Protein AF-A0A8X6TKK9-F1 (afdb_monomer_lite)

Sequence (124 aa):
MRELFKDYLDPESIIKYYLPDYVPEDAYDFIRYQIYTSFGDEFFVCPQVYYAEKCAQKGYNVYYYVWRHRSSKTPWAPWMGVPHFDEVEFVFGLPLLYPSEYQTEEIQLSQKTIEIWSSFVKAG

pLDDT: mean 95.72, std 3.03, range [81.44, 98.75]

Radius of gyration: 18.53 Å; chains: 1; bounding box: 47×22×51 Å

Structure (mmCIF, N/CA/C/O backbone):
data_AF-A0A8X6TKK9-F1
#
_entry.id   AF-A0A8X6TKK9-F1
#
loop_
_atom_site.group_PDB
_atom_site.id
_atom_site.type_symbol
_atom_site.label_atom_id
_atom_site.label_alt_id
_atom_site.label_comp_id
_atom_site.label_asym_id
_atom_site.label_entity_id
_atom_site.label_seq_id
_atom_site.pdbx_PDB_ins_code
_atom_site.Cartn_x
_atom_site.Cartn_y
_atom_site.Cartn_z
_atom_site.occupancy
_atom_site.B_iso_or_equiv
_atom_site.auth_seq_id
_atom_site.auth_comp_id
_atom_site.auth_asym_id
_atom_site.auth_atom_id
_atom_site.pdbx_PDB_model_num
ATOM 1 N N . MET A 1 1 ? 7.746 -9.986 -17.816 1.00 81.44 1 MET A N 1
ATOM 2 C CA . MET A 1 1 ? 6.998 -8.836 -18.363 1.00 81.44 1 MET A CA 1
ATOM 3 C C . MET A 1 1 ? 6.237 -9.209 -19.637 1.00 81.44 1 MET A C 1
ATOM 5 O O . MET A 1 1 ? 5.028 -9.098 -19.616 1.00 81.44 1 MET A O 1
ATOM 9 N N . ARG A 1 2 ? 6.867 -9.764 -20.689 1.00 87.44 2 ARG A N 1
ATOM 10 C CA . ARG A 1 2 ? 6.131 -10.249 -21.886 1.00 87.44 2 ARG A CA 1
ATOM 11 C C . ARG A 1 2 ? 5.010 -11.246 -21.589 1.00 87.44 2 ARG A C 1
ATOM 13 O O . ARG A 1 2 ? 3.876 -11.002 -21.963 1.00 87.44 2 ARG A O 1
ATOM 20 N N . GLU A 1 3 ? 5.304 -12.302 -20.833 1.00 88.56 3 GLU A N 1
ATOM 21 C CA . GLU A 1 3 ? 4.269 -13.263 -20.416 1.00 88.56 3 GLU A CA 1
ATOM 22 C C . GLU A 1 3 ? 3.188 -12.653 -19.518 1.00 88.56 3 GLU A C 1
ATOM 24 O O . GLU A 1 3 ? 2.064 -13.139 -19.519 1.00 88.56 3 GLU A O 1
ATOM 29 N N . LEU A 1 4 ? 3.526 -11.603 -18.759 1.00 87.69 4 LEU A N 1
ATOM 30 C CA . LEU A 1 4 ? 2.578 -10.923 -17.877 1.00 87.69 4 LEU A CA 1
ATOM 31 C C . LEU A 1 4 ? 1.516 -10.180 -18.694 1.00 87.69 4 LEU A C 1
ATOM 33 O O . LEU A 1 4 ? 0.342 -10.243 -18.364 1.00 87.69 4 LEU A O 1
ATOM 37 N N . PHE A 1 5 ? 1.931 -9.522 -19.777 1.00 92.94 5 PHE A N 1
ATOM 38 C CA . PHE A 1 5 ? 1.059 -8.663 -20.574 1.00 92.94 5 PHE A CA 1
ATOM 39 C C . PHE A 1 5 ? 0.573 -9.307 -21.878 1.00 92.94 5 PHE A C 1
ATOM 41 O O . PHE A 1 5 ? -0.045 -8.630 -22.688 1.00 92.94 5 PHE A O 1
ATOM 48 N N . LYS A 1 6 ? 0.824 -10.599 -22.111 1.00 92.50 6 LYS A N 1
ATOM 49 C CA . LYS A 1 6 ? 0.584 -11.260 -23.411 1.00 92.50 6 LYS A CA 1
ATOM 50 C C . LYS A 1 6 ? -0.851 -11.171 -23.942 1.00 92.50 6 LYS A C 1
ATOM 52 O O . LYS A 1 6 ? -1.042 -11.240 -25.150 1.00 92.50 6 LYS A O 1
ATOM 57 N N . ASP A 1 7 ? -1.829 -11.030 -23.049 1.00 92.50 7 ASP A N 1
ATOM 58 C CA . ASP A 1 7 ? -3.252 -10.983 -23.393 1.00 92.50 7 ASP A CA 1
ATOM 59 C C . ASP A 1 7 ? -3.755 -9.545 -23.647 1.00 92.50 7 ASP A C 1
ATOM 61 O O . ASP A 1 7 ? -4.925 -9.339 -23.975 1.00 92.50 7 ASP A O 1
ATOM 65 N N . TYR A 1 8 ? -2.884 -8.536 -23.521 1.00 92.31 8 TYR A N 1
ATOM 66 C CA . TYR A 1 8 ? -3.202 -7.146 -23.842 1.00 92.31 8 TYR A CA 1
ATOM 67 C C . TYR A 1 8 ? -3.196 -6.890 -25.352 1.00 92.31 8 TYR A C 1
ATOM 69 O O . TYR A 1 8 ? -2.508 -7.560 -26.118 1.00 92.31 8 TYR A O 1
ATOM 77 N N . LEU A 1 9 ? -3.946 -5.868 -25.780 1.00 94.12 9 LEU A N 1
ATOM 78 C CA . LEU A 1 9 ? -4.051 -5.478 -27.193 1.00 94.12 9 LEU A CA 1
ATOM 79 C C . LEU A 1 9 ? -2.697 -5.047 -27.787 1.00 94.12 9 LEU A C 1
ATOM 81 O O . LEU A 1 9 ? -2.429 -5.293 -28.960 1.00 94.12 9 LEU A O 1
ATOM 85 N N . ASP A 1 10 ? -1.865 -4.395 -26.971 1.00 95.06 10 ASP A N 1
ATOM 86 C CA . ASP A 1 10 ? -0.529 -3.926 -27.337 1.00 95.06 10 ASP A CA 1
ATOM 87 C C . ASP A 1 10 ? 0.457 -4.145 -26.169 1.00 95.06 10 ASP A C 1
ATOM 89 O O . ASP A 1 10 ? 0.733 -3.225 -25.390 1.00 95.06 10 ASP A O 1
ATOM 93 N N . PRO A 1 11 ? 0.964 -5.380 -25.995 1.00 93.56 11 PRO A N 1
ATOM 94 C CA . PRO A 1 11 ? 1.852 -5.722 -24.887 1.00 93.56 11 PRO A CA 1
ATOM 95 C C . PRO A 1 11 ? 3.194 -4.990 -24.954 1.00 93.56 11 PRO A C 1
ATOM 97 O O . PRO A 1 11 ? 3.777 -4.680 -23.916 1.00 93.56 11 PRO A O 1
ATOM 100 N N . GLU A 1 12 ? 3.699 -4.696 -26.154 1.00 93.31 12 GLU A N 1
ATOM 101 C CA . GLU A 1 12 ? 5.009 -4.063 -26.323 1.00 93.31 12 GLU A CA 1
ATOM 102 C C . GLU A 1 12 ? 4.975 -2.587 -25.915 1.00 93.31 12 GLU A C 1
ATOM 104 O O . GLU A 1 12 ? 5.913 -2.124 -25.267 1.00 93.31 12 GLU A O 1
ATOM 109 N N . SER A 1 13 ? 3.879 -1.865 -26.176 1.00 93.69 13 SER A N 1
ATOM 110 C CA . SER A 1 13 ? 3.712 -0.503 -25.648 1.00 93.69 13 SER A CA 1
ATOM 111 C C . SER A 1 13 ? 3.696 -0.463 -24.117 1.00 93.69 13 SER A C 1
ATOM 113 O O . SER A 1 13 ? 4.298 0.435 -23.525 1.00 93.69 13 SER A O 1
ATOM 115 N N . ILE A 1 14 ? 3.071 -1.449 -23.461 1.00 93.56 14 ILE A N 1
ATOM 116 C CA . ILE A 1 14 ? 3.069 -1.556 -21.992 1.00 93.56 14 ILE A CA 1
ATOM 117 C C . ILE A 1 14 ? 4.478 -1.856 -21.479 1.00 93.56 14 ILE A C 1
ATOM 119 O O . ILE A 1 14 ? 4.957 -1.205 -20.556 1.00 93.56 14 ILE A O 1
ATOM 123 N N . ILE A 1 15 ? 5.182 -2.808 -22.094 1.00 93.31 15 ILE A N 1
ATOM 124 C CA . ILE A 1 15 ? 6.562 -3.129 -21.706 1.00 93.31 15 ILE A CA 1
ATOM 125 C C . ILE A 1 15 ? 7.457 -1.900 -21.853 1.00 93.31 15 ILE A C 1
ATOM 127 O O . ILE A 1 15 ? 8.218 -1.601 -20.937 1.00 93.31 15 ILE A O 1
ATOM 131 N N . LYS A 1 16 ? 7.324 -1.161 -22.959 1.00 93.94 16 LYS A N 1
ATOM 132 C CA . LYS A 1 16 ? 8.115 0.038 -23.250 1.00 93.94 16 LYS A CA 1
ATOM 133 C C . LYS A 1 16 ? 7.851 1.191 -22.280 1.00 93.94 16 LYS A C 1
ATOM 135 O O . LYS A 1 16 ? 8.739 2.013 -22.061 1.00 93.94 16 LYS A O 1
ATOM 140 N N . TYR A 1 17 ? 6.659 1.247 -21.687 1.00 94.12 17 TYR A N 1
ATOM 141 C CA . TYR A 1 17 ? 6.339 2.206 -20.632 1.00 94.12 17 TYR A CA 1
ATOM 142 C C . TYR A 1 17 ? 7.202 1.988 -19.376 1.00 94.12 17 TYR A C 1
ATOM 144 O O . TYR A 1 17 ? 7.678 2.959 -18.790 1.00 94.12 17 TYR A O 1
ATOM 152 N N . TYR A 1 18 ? 7.453 0.732 -18.991 1.00 94.75 18 TYR A N 1
ATOM 153 C CA . TYR A 1 18 ? 8.255 0.395 -17.805 1.00 94.75 18 TYR A CA 1
ATOM 154 C C . TYR A 1 18 ? 9.748 0.233 -18.105 1.00 94.75 18 TYR A C 1
ATOM 156 O O . TYR A 1 18 ? 10.600 0.643 -17.319 1.00 94.75 18 TYR A O 1
ATOM 164 N N . LEU A 1 19 ? 10.086 -0.393 -19.230 1.00 93.44 19 LEU A N 1
ATOM 165 C CA . LEU A 1 19 ? 11.453 -0.704 -19.629 1.00 93.44 19 LEU A CA 1
ATOM 166 C C . LEU A 1 19 ? 11.743 -0.062 -20.993 1.00 93.44 19 LEU A C 1
ATOM 168 O O . LEU A 1 19 ? 11.233 -0.544 -22.004 1.00 93.44 19 LEU A O 1
ATOM 172 N N . PRO A 1 20 ? 12.558 1.010 -21.047 1.00 88.69 20 PRO A N 1
ATOM 173 C CA . PRO A 1 20 ? 12.912 1.652 -22.308 1.00 88.69 20 PRO A CA 1
ATOM 174 C C . PRO A 1 20 ? 13.743 0.719 -23.202 1.00 88.69 20 PRO A C 1
ATOM 176 O O . PRO A 1 20 ? 14.338 -0.248 -22.729 1.00 88.69 20 PRO A O 1
ATOM 179 N N . ASP A 1 21 ? 13.844 1.055 -24.494 1.00 88.00 21 ASP A N 1
ATOM 180 C CA . ASP A 1 21 ? 14.565 0.243 -25.494 1.00 88.00 21 ASP A CA 1
ATOM 181 C C . ASP A 1 21 ? 16.044 0.001 -25.129 1.00 88.00 21 ASP A C 1
ATOM 183 O O . ASP A 1 21 ? 16.645 -0.981 -25.564 1.00 88.00 21 ASP A O 1
ATOM 187 N N . TYR A 1 22 ? 16.633 0.901 -24.338 1.00 90.81 22 TYR A N 1
ATOM 188 C CA . TYR A 1 22 ? 17.995 0.794 -23.833 1.00 90.81 22 TYR A CA 1
ATOM 189 C C . TYR A 1 22 ? 18.010 0.869 -22.307 1.00 90.81 22 TYR A C 1
ATOM 191 O O . TYR A 1 22 ? 17.588 1.868 -21.721 1.00 90.81 22 TYR A O 1
ATOM 199 N N . VAL A 1 23 ? 18.559 -0.168 -21.676 1.00 90.06 23 VAL A N 1
ATOM 200 C CA . VAL A 1 23 ? 18.795 -0.244 -20.233 1.00 90.06 23 VAL A CA 1
ATOM 201 C C . VAL A 1 23 ? 20.276 -0.579 -20.015 1.00 90.06 23 VAL A C 1
ATOM 203 O O . VAL A 1 23 ? 20.734 -1.583 -20.562 1.00 90.06 23 VAL A O 1
ATOM 206 N N . PRO A 1 24 ? 21.038 0.235 -19.257 1.00 91.38 24 PRO A N 1
ATOM 207 C CA . PRO A 1 24 ? 22.434 -0.067 -18.936 1.00 91.38 24 PRO A CA 1
ATOM 208 C C . PRO A 1 24 ? 22.590 -1.425 -18.235 1.00 91.38 24 PRO A C 1
ATOM 210 O O . PRO A 1 24 ? 21.722 -1.821 -17.457 1.00 91.38 24 PRO A O 1
ATOM 213 N N . GLU A 1 25 ? 23.705 -2.127 -18.465 1.00 87.81 25 GLU A N 1
ATOM 214 C CA . GLU A 1 25 ? 23.957 -3.451 -17.862 1.00 87.81 25 GLU A CA 1
ATOM 215 C C . GLU A 1 25 ? 23.990 -3.423 -16.324 1.00 87.81 25 GLU A C 1
ATOM 217 O O . GLU A 1 25 ? 23.630 -4.402 -15.673 1.00 87.81 25 GLU A O 1
ATOM 222 N N . ASP A 1 26 ? 24.375 -2.294 -15.731 1.00 92.56 26 ASP A N 1
ATOM 223 C CA . ASP A 1 26 ? 24.468 -2.078 -14.287 1.00 92.56 26 ASP A CA 1
ATOM 224 C C . ASP A 1 26 ? 23.185 -1.494 -13.664 1.00 92.56 26 ASP A C 1
ATOM 226 O O . ASP A 1 26 ? 23.122 -1.270 -12.454 1.00 92.56 26 ASP A O 1
ATOM 230 N N . ALA A 1 27 ? 22.115 -1.316 -14.446 1.00 93.88 27 ALA A N 1
ATOM 231 C CA . ALA A 1 27 ? 20.851 -0.736 -13.991 1.00 93.88 27 ALA A CA 1
ATOM 232 C C . ALA A 1 27 ? 19.961 -1.729 -13.210 1.00 93.88 27 ALA A C 1
ATOM 234 O O . ALA A 1 27 ? 18.734 -1.694 -13.317 1.00 93.88 27 ALA A O 1
ATOM 235 N N . TYR A 1 28 ? 20.556 -2.616 -12.405 1.00 93.00 28 TYR A N 1
ATOM 236 C CA . TYR A 1 28 ? 19.843 -3.670 -11.672 1.00 93.00 28 TYR A CA 1
ATOM 237 C C . TYR A 1 28 ? 18.718 -3.119 -10.788 1.00 93.00 28 TYR A C 1
ATOM 239 O O . TYR A 1 28 ? 17.598 -3.630 -10.818 1.00 93.00 28 TYR A O 1
ATOM 247 N N . ASP A 1 29 ? 18.987 -2.054 -10.031 1.00 93.62 29 ASP A N 1
ATOM 248 C CA . ASP A 1 29 ? 17.994 -1.455 -9.135 1.00 93.62 29 ASP A CA 1
ATOM 249 C C . ASP A 1 29 ? 16.822 -0.842 -9.900 1.00 93.62 29 ASP A C 1
ATOM 251 O O . ASP A 1 29 ? 15.673 -0.992 -9.485 1.00 93.62 29 ASP A O 1
ATOM 255 N N . PHE A 1 30 ? 17.099 -0.222 -11.049 1.00 94.38 30 PHE A N 1
ATOM 256 C CA . PHE A 1 30 ? 16.069 0.293 -11.943 1.00 94.38 30 PHE A CA 1
ATOM 257 C C . PHE A 1 30 ? 15.230 -0.846 -12.527 1.00 94.38 30 PHE A C 1
ATOM 259 O O . PHE A 1 30 ? 14.008 -0.809 -12.429 1.00 94.38 30 PHE A O 1
ATOM 266 N N . ILE A 1 31 ? 15.862 -1.891 -13.071 1.00 94.12 31 ILE A N 1
ATOM 267 C CA . ILE A 1 31 ? 15.153 -3.050 -13.634 1.00 94.12 31 ILE A CA 1
ATOM 268 C C . ILE A 1 31 ? 14.263 -3.688 -12.566 1.00 94.12 31 ILE A C 1
ATOM 270 O O . ILE A 1 31 ? 13.084 -3.945 -12.806 1.00 94.12 31 ILE A O 1
ATOM 274 N N . ARG A 1 32 ? 14.807 -3.906 -11.365 1.00 94.31 32 ARG A N 1
ATOM 275 C CA . ARG A 1 32 ? 14.071 -4.469 -10.232 1.00 94.31 32 ARG A CA 1
ATOM 276 C C . ARG A 1 32 ? 12.877 -3.591 -9.859 1.00 94.31 32 ARG A C 1
ATOM 278 O O . ARG A 1 32 ? 11.781 -4.129 -9.717 1.00 94.31 32 ARG A O 1
ATOM 285 N N . TYR A 1 33 ? 13.075 -2.273 -9.767 1.00 95.12 33 TYR A N 1
ATOM 286 C CA . TYR A 1 33 ? 12.016 -1.290 -9.520 1.00 95.12 33 TYR A CA 1
ATOM 287 C C . TYR A 1 33 ? 10.898 -1.363 -10.558 1.00 95.12 33 TYR A C 1
ATOM 289 O O . TYR A 1 33 ? 9.727 -1.471 -10.199 1.00 95.12 33 TYR A O 1
ATOM 297 N N . GLN A 1 34 ? 11.250 -1.358 -11.842 1.00 95.38 34 GLN A N 1
ATOM 298 C CA . GLN A 1 34 ? 10.277 -1.373 -12.931 1.00 95.38 34 GLN A CA 1
ATOM 299 C C . GLN A 1 34 ? 9.515 -2.694 -13.007 1.00 95.38 34 GLN A C 1
ATOM 301 O O . GLN A 1 34 ? 8.311 -2.697 -13.248 1.00 95.38 34 GLN A O 1
ATOM 306 N N . ILE A 1 35 ? 10.177 -3.823 -12.733 1.00 93.00 35 ILE A N 1
ATOM 307 C CA . ILE A 1 35 ? 9.509 -5.124 -12.693 1.00 93.00 35 ILE A CA 1
ATOM 308 C C . ILE A 1 35 ? 8.448 -5.136 -11.594 1.00 93.00 35 ILE A C 1
ATOM 310 O O . ILE A 1 35 ? 7.283 -5.361 -11.913 1.00 93.00 35 ILE A O 1
ATOM 314 N N . TYR A 1 36 ? 8.791 -4.875 -10.328 1.00 93.81 36 TYR A N 1
ATOM 315 C CA . TYR A 1 36 ? 7.765 -4.955 -9.283 1.00 93.81 36 TYR A CA 1
ATOM 316 C C . TYR A 1 36 ? 6.702 -3.858 -9.421 1.00 93.81 36 TYR A C 1
ATOM 318 O O . TYR A 1 36 ? 5.552 -4.109 -9.074 1.00 93.81 36 TYR A O 1
ATOM 326 N N . THR A 1 37 ? 7.049 -2.684 -9.962 1.00 95.31 37 THR A N 1
ATOM 327 C CA . THR A 1 37 ? 6.073 -1.622 -10.257 1.00 95.31 37 THR A CA 1
ATOM 328 C C . THR A 1 37 ? 5.074 -2.099 -11.307 1.00 95.31 37 THR A C 1
ATOM 330 O O . THR A 1 37 ? 3.878 -2.036 -11.060 1.00 95.31 37 THR A O 1
ATOM 333 N N . SER A 1 38 ? 5.538 -2.696 -12.412 1.00 95.69 38 SER A N 1
ATOM 334 C CA . SER A 1 38 ? 4.647 -3.239 -13.450 1.00 95.69 38 SER A CA 1
ATOM 335 C C . SER A 1 38 ? 3.705 -4.331 -12.926 1.00 95.69 38 SER A C 1
ATOM 337 O O . SER A 1 38 ? 2.537 -4.369 -13.295 1.00 95.69 38 SER A O 1
ATOM 339 N N . PHE A 1 39 ? 4.185 -5.193 -12.023 1.00 94.56 39 PHE A N 1
ATOM 340 C CA . PHE A 1 39 ? 3.347 -6.195 -11.358 1.00 94.56 39 PHE A CA 1
ATOM 341 C C . PHE A 1 39 ? 2.341 -5.545 -10.398 1.00 94.56 39 PHE A C 1
ATOM 343 O O . PHE A 1 39 ? 1.184 -5.957 -10.348 1.00 94.56 39 PHE A O 1
ATOM 350 N N . GLY A 1 40 ? 2.776 -4.544 -9.628 1.00 95.56 40 GLY A N 1
ATOM 351 C CA . GLY A 1 40 ? 1.920 -3.788 -8.716 1.00 95.56 40 GLY A CA 1
ATOM 352 C C . GLY A 1 40 ? 0.782 -3.078 -9.446 1.00 95.56 40 GLY A C 1
ATOM 353 O O . GLY A 1 40 ? -0.374 -3.159 -9.026 1.00 95.56 40 GLY A O 1
ATOM 354 N N . ASP A 1 41 ? 1.106 -2.437 -10.564 1.00 96.50 41 ASP A N 1
ATOM 355 C CA . ASP A 1 41 ? 0.146 -1.740 -11.409 1.00 96.50 41 ASP A CA 1
ATOM 356 C C . ASP A 1 41 ? -0.859 -2.710 -12.033 1.00 96.50 41 ASP A C 1
ATOM 358 O O . ASP A 1 41 ? -2.063 -2.483 -11.924 1.00 96.50 41 ASP A O 1
ATOM 362 N N . GLU A 1 42 ? -0.380 -3.817 -12.605 1.00 94.06 42 GLU A N 1
ATOM 363 C CA . GLU A 1 42 ? -1.217 -4.820 -13.269 1.00 94.06 42 GLU A CA 1
ATOM 364 C C . GLU A 1 42 ? -2.214 -5.488 -12.322 1.00 94.06 42 GLU A C 1
ATOM 366 O O . GLU A 1 42 ? -3.406 -5.576 -12.612 1.00 94.06 42 GLU A O 1
ATOM 371 N N . PHE A 1 43 ? -1.735 -5.973 -11.176 1.00 94.31 43 PHE A N 1
ATOM 372 C CA . PHE A 1 43 ? -2.550 -6.820 -10.306 1.00 94.31 43 PHE A CA 1
ATOM 373 C C . PHE A 1 43 ? -3.320 -6.047 -9.238 1.00 94.31 43 PHE A C 1
ATOM 375 O O . PHE A 1 43 ? -4.310 -6.566 -8.718 1.00 94.31 43 PHE A O 1
ATOM 382 N N . PHE A 1 44 ? -2.888 -4.833 -8.888 1.00 95.69 44 PHE A N 1
ATOM 383 C CA . PHE A 1 44 ? -3.464 -4.093 -7.768 1.00 95.69 44 PHE A CA 1
ATOM 384 C C . PHE A 1 44 ? -3.907 -2.691 -8.172 1.00 95.69 44 PHE A C 1
ATOM 386 O O . PHE A 1 44 ? -5.103 -2.409 -8.128 1.00 95.69 44 PHE A O 1
ATOM 393 N N . VAL A 1 45 ? -2.990 -1.810 -8.579 1.00 96.94 45 VAL A N 1
ATOM 394 C CA . VAL A 1 45 ? -3.301 -0.374 -8.697 1.00 96.94 45 VAL A CA 1
ATOM 395 C C . VAL A 1 45 ? -4.288 -0.096 -9.831 1.00 96.94 45 VAL A C 1
ATOM 397 O O . VAL A 1 45 ? -5.345 0.483 -9.581 1.00 96.94 45 VAL A O 1
ATOM 400 N N . CYS A 1 46 ? -3.997 -0.521 -11.063 1.00 96.56 46 CYS A N 1
ATOM 401 C CA . CYS A 1 46 ? -4.836 -0.205 -12.220 1.00 96.56 46 CYS A CA 1
ATOM 402 C C . CYS A 1 46 ? -6.251 -0.802 -12.105 1.00 96.56 46 CYS A C 1
ATOM 404 O O . CYS A 1 46 ? -7.213 -0.051 -12.298 1.00 96.56 46 CYS A O 1
ATOM 406 N N . PRO A 1 47 ? -6.442 -2.084 -11.722 1.00 97.00 47 PRO A N 1
ATOM 407 C CA . PRO A 1 47 ? -7.783 -2.632 -11.515 1.00 97.00 47 PRO A CA 1
ATOM 408 C C . PRO A 1 47 ? -8.563 -1.929 -10.397 1.00 97.00 47 PRO A C 1
ATOM 410 O O . PRO A 1 47 ? -9.765 -1.696 -10.548 1.00 97.00 47 PRO A O 1
ATOM 413 N N . GLN A 1 48 ? -7.904 -1.561 -9.289 1.00 97.88 48 GLN A N 1
ATOM 414 C CA . GLN A 1 48 ? -8.553 -0.855 -8.177 1.00 97.88 48 GLN A CA 1
ATOM 415 C C . GLN A 1 48 ? -8.981 0.561 -8.572 1.00 97.88 48 GLN A C 1
ATOM 417 O O . GLN A 1 48 ? -10.118 0.948 -8.294 1.00 97.88 48 GLN A O 1
ATOM 422 N N . VAL A 1 49 ? -8.113 1.316 -9.256 1.00 98.31 49 VAL A N 1
ATOM 423 C CA . VAL A 1 49 ? -8.437 2.658 -9.767 1.00 98.31 49 VAL A CA 1
ATOM 424 C C . VAL A 1 49 ? -9.577 2.580 -10.778 1.00 98.31 49 VAL A C 1
ATOM 426 O O . VAL A 1 49 ? -10.568 3.291 -10.630 1.00 98.31 49 VAL A O 1
ATOM 429 N N . TYR A 1 50 ? -9.502 1.660 -11.745 1.00 98.19 50 TYR A N 1
ATOM 430 C CA . TYR A 1 50 ? -10.572 1.455 -12.720 1.00 98.19 50 TYR A CA 1
ATOM 431 C C . TYR A 1 50 ? -11.910 1.144 -12.036 1.00 98.19 50 TYR A C 1
ATOM 433 O O . TYR A 1 50 ? -12.940 1.732 -12.370 1.00 98.19 50 TYR A O 1
ATOM 441 N N . TYR A 1 51 ? -11.915 0.250 -11.045 1.00 98.25 51 TYR A N 1
ATOM 442 C CA . TYR A 1 51 ? -13.123 -0.070 -10.289 1.00 98.25 51 TYR A CA 1
ATOM 443 C C . TYR A 1 51 ? -13.675 1.149 -9.535 1.00 98.25 51 TYR A C 1
ATOM 445 O O . TYR A 1 51 ? -14.876 1.424 -9.607 1.00 98.25 51 TYR A O 1
ATOM 453 N N . ALA A 1 52 ? -12.809 1.909 -8.859 1.00 98.38 52 ALA A N 1
ATOM 454 C CA . ALA A 1 52 ? -13.180 3.129 -8.150 1.00 98.38 52 ALA A CA 1
ATOM 455 C C . ALA A 1 52 ? -13.815 4.164 -9.096 1.00 98.38 52 ALA A C 1
ATOM 457 O O . ALA A 1 52 ? -14.897 4.682 -8.809 1.00 98.38 52 ALA A O 1
ATOM 458 N N . GLU A 1 53 ? -13.212 4.398 -10.263 1.00 98.38 53 GLU A N 1
ATOM 459 C CA . GLU A 1 53 ? -13.750 5.290 -11.293 1.00 98.38 53 GLU A CA 1
ATOM 460 C C . GLU A 1 53 ? -15.108 4.816 -11.817 1.00 98.38 53 GLU A C 1
ATOM 462 O O . GLU A 1 53 ? -16.028 5.621 -11.980 1.00 98.38 53 GLU A O 1
ATOM 467 N N . LYS A 1 54 ? -15.280 3.508 -12.054 1.00 98.56 54 LYS A N 1
ATOM 468 C CA . LYS A 1 54 ? -16.564 2.950 -12.504 1.00 98.56 54 LYS A CA 1
ATOM 469 C C . LYS A 1 54 ? -17.658 3.068 -11.450 1.00 98.56 54 LYS A C 1
ATOM 471 O O . LYS A 1 54 ? -18.812 3.299 -11.813 1.00 98.56 54 LYS A O 1
ATOM 476 N N . CYS A 1 55 ? -17.323 2.947 -10.171 1.00 98.38 55 CYS A N 1
ATOM 477 C CA . CYS A 1 55 ? -18.254 3.217 -9.079 1.00 98.38 55 CYS A CA 1
ATOM 478 C C . CYS A 1 55 ? -18.622 4.708 -9.018 1.00 98.38 55 CYS A C 1
ATOM 480 O O . CYS A 1 55 ? -19.806 5.041 -8.963 1.00 98.38 55 CYS A O 1
ATOM 482 N N . ALA A 1 56 ? -17.643 5.606 -9.133 1.00 98.25 56 ALA A N 1
ATOM 483 C CA . ALA A 1 56 ? -17.888 7.047 -9.135 1.00 98.25 56 ALA A CA 1
ATOM 484 C C . ALA A 1 56 ? -18.767 7.486 -10.324 1.00 98.25 56 ALA A C 1
ATOM 486 O O . ALA A 1 56 ? -19.714 8.248 -10.148 1.00 98.25 56 ALA A O 1
ATOM 487 N N . GLN A 1 57 ? -18.540 6.934 -11.523 1.00 98.38 57 GLN A N 1
ATOM 488 C CA . GLN A 1 57 ? -19.359 7.187 -12.723 1.00 98.38 57 GLN A CA 1
ATOM 489 C C . GLN A 1 57 ? -20.829 6.767 -12.557 1.00 98.38 57 GLN A C 1
ATOM 491 O O . GLN A 1 57 ? -21.700 7.296 -13.244 1.00 98.38 57 GLN A O 1
ATOM 496 N N . LYS A 1 58 ? -21.120 5.831 -11.646 1.00 98.31 58 LYS A N 1
ATOM 497 C CA . LYS A 1 58 ? -22.488 5.415 -11.299 1.00 98.31 58 LYS A CA 1
ATOM 498 C C . LYS A 1 58 ? -23.142 6.298 -10.229 1.00 98.31 58 LYS A C 1
ATOM 500 O O . LYS A 1 58 ? -24.287 6.045 -9.870 1.00 98.31 58 LYS A O 1
ATOM 505 N N . GLY A 1 59 ? -22.442 7.319 -9.734 1.00 98.00 59 GLY A N 1
ATOM 506 C CA . GLY A 1 59 ? -22.945 8.250 -8.726 1.00 98.00 59 GLY A CA 1
ATOM 507 C C . GLY A 1 59 ? -22.751 7.794 -7.278 1.00 98.00 59 GLY A C 1
ATOM 508 O O . GLY A 1 59 ? -23.375 8.365 -6.388 1.00 98.00 59 GLY A O 1
ATOM 509 N N . TYR A 1 60 ? -21.916 6.781 -7.020 1.00 97.94 60 TYR A N 1
ATOM 510 C CA . TYR A 1 60 ? -21.545 6.413 -5.650 1.00 97.94 60 TYR A CA 1
ATOM 511 C C . TYR A 1 60 ? -20.499 7.380 -5.083 1.00 97.94 60 TYR A C 1
ATOM 513 O O . TYR A 1 60 ? -19.616 7.842 -5.807 1.00 97.94 60 TYR A O 1
ATOM 521 N N . ASN A 1 61 ? -20.550 7.620 -3.771 1.00 97.12 61 ASN A N 1
ATOM 522 C CA . ASN A 1 61 ? -19.448 8.256 -3.052 1.00 97.12 61 ASN A CA 1
ATOM 523 C C . ASN A 1 61 ? -18.296 7.251 -2.950 1.00 97.12 61 ASN A C 1
ATOM 525 O O . ASN A 1 61 ? -18.462 6.170 -2.385 1.00 97.12 61 ASN A O 1
ATOM 529 N N . VAL A 1 62 ? -17.144 7.589 -3.528 1.00 97.88 62 VAL A N 1
ATOM 530 C CA . VAL A 1 62 ? -15.967 6.716 -3.566 1.00 97.88 62 VAL A CA 1
ATOM 531 C C . VAL A 1 62 ? -14.808 7.406 -2.866 1.00 97.88 62 VAL A C 1
ATOM 533 O O . VAL A 1 62 ? -14.463 8.540 -3.192 1.00 97.88 62 VAL A O 1
ATOM 536 N N . TYR A 1 63 ? -14.186 6.689 -1.934 1.00 97.12 63 TYR A N 1
ATOM 537 C CA . TYR A 1 63 ? -12.978 7.109 -1.237 1.00 97.12 63 TYR A CA 1
ATOM 538 C C . TYR A 1 63 ? -11.853 6.147 -1.600 1.00 97.12 63 TYR A C 1
ATOM 540 O O . TYR A 1 63 ? -12.041 4.932 -1.607 1.00 97.12 63 TYR A O 1
ATOM 548 N N . TYR A 1 64 ? -10.686 6.695 -1.911 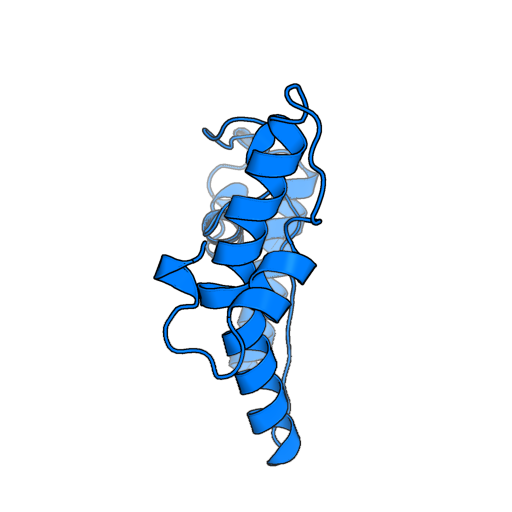1.00 96.75 64 TYR A N 1
ATOM 549 C CA . TYR A 1 64 ? -9.508 5.933 -2.301 1.00 96.75 64 TYR A CA 1
ATOM 550 C C . TYR A 1 64 ? -8.300 6.482 -1.550 1.00 96.75 64 TYR A C 1
ATOM 552 O O . TYR A 1 64 ? -8.164 7.699 -1.404 1.00 96.75 64 TYR A O 1
ATOM 560 N N . TYR A 1 65 ? -7.418 5.606 -1.077 1.00 96.38 65 TYR A N 1
ATOM 561 C CA . TYR A 1 65 ? -6.180 6.007 -0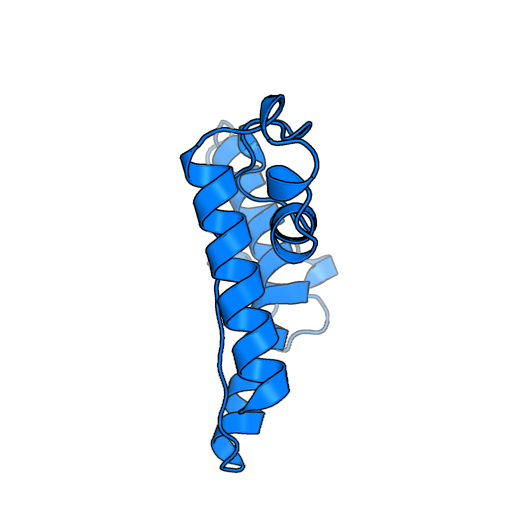.419 1.00 96.38 65 TYR A CA 1
ATOM 562 C C . TYR A 1 65 ? -4.998 5.193 -0.939 1.00 96.38 65 TYR A C 1
ATOM 564 O O . TYR A 1 65 ? -5.150 4.075 -1.420 1.00 96.38 65 TYR A O 1
ATOM 572 N N . VAL A 1 66 ? -3.802 5.769 -0.815 1.00 96.50 66 VAL A N 1
ATOM 573 C CA . VAL A 1 66 ? -2.536 5.084 -1.087 1.00 96.50 66 VAL A CA 1
ATOM 574 C C . VAL A 1 66 ? -1.764 5.016 0.218 1.00 96.50 66 VAL A C 1
ATOM 576 O O . VAL A 1 66 ? -1.428 6.052 0.795 1.00 96.50 66 VAL A O 1
ATOM 579 N N . TRP A 1 67 ? -1.475 3.804 0.680 1.00 97.69 67 TRP A N 1
ATOM 580 C CA . TRP A 1 67 ? -0.617 3.606 1.840 1.00 97.69 67 TRP A CA 1
ATOM 581 C C . TRP A 1 67 ? 0.849 3.814 1.451 1.00 97.69 67 TRP A C 1
ATOM 583 O O . TRP A 1 67 ? 1.329 3.241 0.475 1.00 97.69 67 TRP A O 1
ATOM 593 N N . ARG A 1 68 ? 1.556 4.678 2.185 1.00 96.50 68 ARG A N 1
ATOM 594 C CA . ARG A 1 68 ? 2.959 5.046 1.903 1.00 96.50 68 ARG A CA 1
ATOM 595 C C . ARG A 1 68 ? 3.870 4.951 3.124 1.00 96.50 68 ARG A C 1
ATOM 597 O O . ARG A 1 68 ? 5.024 5.362 3.050 1.00 96.50 68 ARG A O 1
ATOM 604 N N . HIS A 1 69 ? 3.355 4.442 4.240 1.00 97.88 69 HIS A N 1
ATOM 605 C CA . HIS A 1 69 ? 4.138 4.265 5.454 1.00 97.88 69 HIS A CA 1
ATOM 606 C C . HIS A 1 69 ? 4.791 2.885 5.455 1.00 97.88 69 HIS A C 1
ATOM 608 O O . HIS A 1 69 ? 4.109 1.880 5.269 1.00 97.88 69 HIS A O 1
ATOM 614 N N . ARG A 1 70 ? 6.105 2.846 5.676 1.00 97.56 70 ARG A N 1
ATOM 615 C CA . ARG A 1 70 ? 6.862 1.608 5.866 1.00 97.56 70 ARG A CA 1
ATOM 616 C C . ARG A 1 70 ? 7.056 1.403 7.360 1.00 97.56 70 ARG A C 1
ATOM 618 O O . ARG A 1 70 ? 7.654 2.258 8.010 1.00 97.56 70 ARG A O 1
ATOM 625 N N . SER A 1 71 ? 6.579 0.273 7.869 1.00 97.06 71 SER A N 1
ATOM 626 C CA . SER A 1 71 ? 6.674 -0.062 9.291 1.00 97.06 71 SER A CA 1
ATOM 627 C C . SER A 1 71 ? 8.121 -0.032 9.782 1.00 97.06 71 SER A C 1
ATOM 629 O O . SER A 1 71 ? 9.015 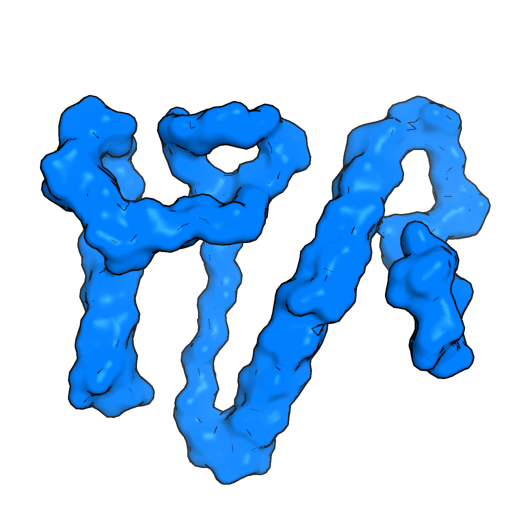-0.584 9.135 1.00 97.06 71 SER A O 1
ATOM 631 N N . SER A 1 72 ? 8.362 0.566 10.948 1.00 96.25 72 SER A N 1
ATOM 632 C CA . SER A 1 72 ? 9.678 0.576 11.597 1.00 96.25 72 SER A CA 1
ATOM 633 C C . SER A 1 72 ? 10.159 -0.831 11.978 1.00 96.25 72 SER A C 1
ATOM 635 O O . SER A 1 72 ? 11.359 -1.057 12.140 1.00 96.25 72 SER A O 1
ATOM 637 N N . LYS A 1 73 ? 9.228 -1.790 12.051 1.00 93.56 73 LYS A N 1
ATOM 638 C CA . LYS A 1 73 ? 9.452 -3.198 12.402 1.00 93.56 73 LYS A CA 1
ATOM 639 C C . LYS A 1 73 ? 9.399 -4.145 11.207 1.00 93.56 73 LYS A C 1
ATOM 641 O O . LYS A 1 73 ? 9.395 -5.363 11.382 1.00 93.56 73 LYS A O 1
ATOM 646 N N . THR A 1 74 ? 9.292 -3.602 9.999 1.00 95.06 74 THR A N 1
ATOM 647 C CA . THR A 1 74 ? 9.154 -4.392 8.777 1.00 95.06 74 THR A CA 1
ATOM 648 C C . THR A 1 74 ? 10.290 -5.427 8.654 1.00 95.06 74 THR A C 1
ATOM 650 O O . THR A 1 74 ? 11.465 -5.071 8.780 1.00 95.06 74 THR A O 1
ATOM 653 N N . PRO A 1 75 ? 9.989 -6.715 8.396 1.00 94.69 75 PRO A N 1
ATOM 654 C CA . PRO A 1 75 ? 11.020 -7.734 8.184 1.00 94.69 75 PRO A CA 1
ATOM 655 C C . PRO A 1 75 ? 11.623 -7.664 6.772 1.00 94.69 75 PRO A C 1
ATOM 657 O O . PRO A 1 75 ? 12.576 -8.372 6.451 1.00 94.69 75 PRO A O 1
ATOM 660 N N . TRP A 1 76 ? 11.032 -6.849 5.898 1.00 96.31 76 TRP A N 1
ATOM 661 C CA . TRP A 1 76 ? 11.364 -6.783 4.485 1.00 96.31 76 TRP A CA 1
ATOM 662 C C . TRP A 1 76 ? 12.656 -6.003 4.242 1.00 96.31 76 TRP A C 1
ATOM 664 O O . TRP A 1 76 ? 13.017 -5.112 5.007 1.00 96.31 76 TRP A O 1
ATOM 674 N N . ALA A 1 77 ? 13.341 -6.271 3.132 1.00 95.94 77 ALA A N 1
ATOM 675 C CA . ALA A 1 77 ? 14.546 -5.525 2.776 1.00 95.94 77 ALA A CA 1
ATOM 676 C C . ALA A 1 77 ? 14.213 -4.058 2.411 1.00 95.94 77 ALA A C 1
ATOM 678 O O . ALA A 1 77 ? 13.149 -3.815 1.835 1.0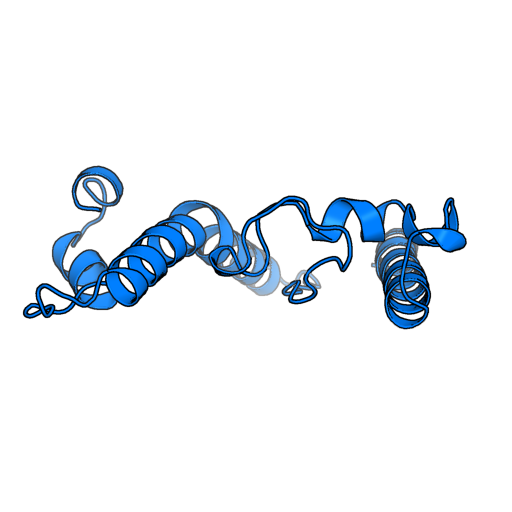0 95.94 77 ALA A O 1
ATOM 679 N N . PRO A 1 78 ? 15.109 -3.076 2.666 1.00 95.12 78 PRO A N 1
ATOM 680 C CA . PRO A 1 78 ? 14.836 -1.652 2.414 1.00 95.12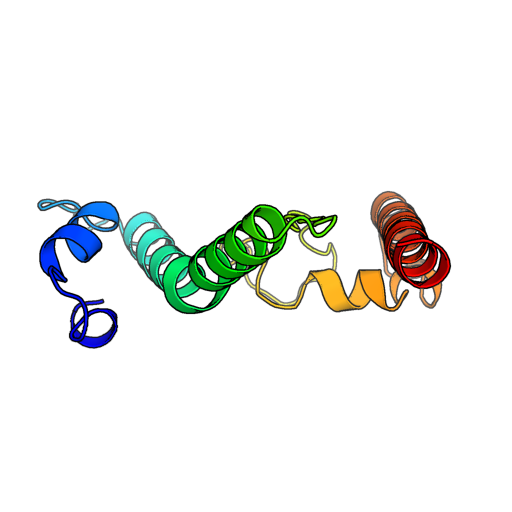 78 PRO A CA 1
ATOM 681 C C . PRO A 1 78 ? 14.374 -1.343 0.988 1.00 95.12 78 PRO A C 1
ATOM 683 O O . PRO A 1 78 ? 13.536 -0.474 0.764 1.00 95.12 78 PRO A O 1
ATOM 686 N N . TRP A 1 79 ? 14.887 -2.097 0.019 1.00 94.12 79 TRP A N 1
ATOM 687 C CA . TRP A 1 79 ? 14.583 -1.906 -1.390 1.00 94.12 79 TRP A CA 1
ATOM 688 C C . TRP A 1 79 ? 13.138 -2.236 -1.774 1.00 94.12 79 TRP A C 1
ATOM 690 O O . TRP A 1 79 ? 12.710 -1.834 -2.851 1.00 94.12 79 TRP A O 1
ATOM 700 N N . MET A 1 80 ? 12.409 -2.974 -0.929 1.00 95.50 80 MET A N 1
ATOM 701 C CA . MET A 1 80 ? 11.016 -3.369 -1.169 1.00 95.50 80 MET A CA 1
ATOM 702 C C . MET A 1 80 ? 10.025 -2.226 -0.914 1.00 95.50 80 MET A C 1
ATOM 704 O O . MET A 1 80 ? 8.852 -2.363 -1.246 1.00 95.50 80 MET A O 1
ATOM 708 N N . GLY A 1 81 ? 10.470 -1.100 -0.340 1.00 94.88 81 GLY A N 1
ATOM 709 C CA . GLY A 1 81 ? 9.615 0.066 -0.121 1.00 94.88 81 GLY A CA 1
ATOM 710 C C . GLY A 1 81 ? 8.459 -0.237 0.832 1.00 94.88 81 GLY A C 1
ATO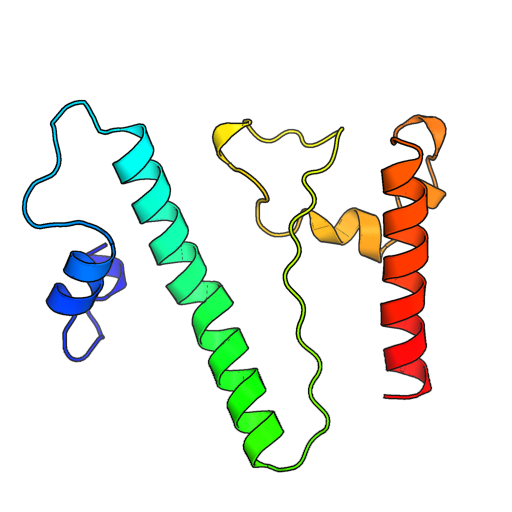M 711 O O . GLY A 1 81 ? 8.692 -0.575 1.984 1.00 94.88 81 GLY A O 1
ATOM 712 N N . VAL A 1 82 ? 7.218 -0.111 0.374 1.00 96.69 82 VAL A N 1
ATOM 713 C CA . VAL A 1 82 ? 6.019 -0.453 1.154 1.00 96.69 82 VAL A CA 1
ATOM 714 C C . VAL A 1 82 ? 5.372 -1.665 0.485 1.00 96.69 82 VAL A C 1
ATOM 716 O O . VAL A 1 82 ? 4.685 -1.497 -0.524 1.00 96.69 82 VAL A O 1
ATOM 719 N N . PRO A 1 83 ? 5.662 -2.891 0.950 1.00 94.62 83 PRO A N 1
ATOM 720 C CA . PRO A 1 83 ? 5.128 -4.091 0.332 1.00 94.62 83 PRO A CA 1
ATOM 721 C C . PRO A 1 83 ? 3.628 -4.243 0.592 1.00 94.62 83 PRO A C 1
ATOM 723 O O . PRO A 1 83 ? 3.029 -3.583 1.437 1.00 94.62 83 PRO A O 1
ATOM 726 N N . HIS A 1 84 ? 3.016 -5.148 -0.165 1.00 96.19 84 HIS A N 1
ATOM 727 C CA . HIS A 1 84 ? 1.619 -5.510 0.022 1.00 96.19 84 HIS A CA 1
ATOM 728 C C . HIS A 1 84 ? 1.357 -5.980 1.465 1.00 96.19 84 HIS A C 1
ATOM 730 O O . HIS A 1 84 ? 2.149 -6.751 2.008 1.00 96.19 84 HIS A O 1
ATOM 736 N N . PHE A 1 85 ? 0.237 -5.533 2.044 1.00 95.44 85 PHE A N 1
ATOM 737 C CA . PHE A 1 85 ? -0.210 -5.778 3.420 1.00 95.44 85 PHE A CA 1
ATOM 738 C C . PHE A 1 85 ? 0.542 -5.052 4.549 1.00 95.44 85 PHE A C 1
ATOM 740 O O . PHE A 1 85 ? 0.188 -5.257 5.713 1.00 95.44 85 PHE A O 1
ATOM 747 N N . ASP A 1 86 ? 1.512 -4.172 4.265 1.00 95.44 86 ASP A N 1
ATOM 748 C CA . ASP A 1 86 ? 2.193 -3.389 5.319 1.00 95.44 86 ASP A CA 1
ATOM 749 C C . ASP A 1 86 ? 1.226 -2.472 6.101 1.00 95.44 86 ASP A C 1
ATOM 751 O O . ASP A 1 86 ? 1.524 -2.062 7.219 1.00 95.44 86 ASP A O 1
ATOM 755 N N . GLU A 1 87 ? 0.051 -2.145 5.555 1.00 97.56 87 GLU A N 1
ATOM 756 C CA . GLU A 1 87 ? -0.970 -1.346 6.237 1.00 97.56 87 GLU A CA 1
ATOM 757 C C . GLU A 1 87 ? -1.803 -2.145 7.247 1.00 97.56 87 GLU A C 1
ATOM 759 O O . GLU A 1 87 ? -2.390 -1.563 8.161 1.00 97.56 87 GLU A O 1
ATOM 764 N N . VAL A 1 88 ? -1.883 -3.472 7.096 1.00 98.06 88 VAL A N 1
ATOM 765 C CA . VAL A 1 88 ? -2.845 -4.316 7.825 1.00 98.06 88 VAL A CA 1
ATOM 766 C C . VAL A 1 88 ? -2.628 -4.229 9.332 1.00 98.06 88 VAL A C 1
ATOM 768 O O . VAL A 1 88 ? -3.588 -4.097 10.089 1.00 98.06 88 VAL A O 1
ATOM 771 N N . GLU A 1 89 ? -1.377 -4.230 9.791 1.00 97.44 89 GLU A N 1
ATOM 772 C CA . GLU A 1 89 ? -1.081 -4.111 11.221 1.00 97.44 89 GLU A CA 1
ATOM 773 C C . GLU A 1 89 ? -1.582 -2.791 11.831 1.00 97.44 89 GLU A C 1
ATOM 775 O O . GLU A 1 89 ? -2.018 -2.764 12.984 1.00 97.44 89 GLU A O 1
ATOM 780 N N . PHE A 1 90 ? -1.596 -1.712 11.044 1.00 98.50 90 PHE A N 1
ATOM 781 C CA . PHE A 1 90 ? -2.081 -0.401 11.465 1.00 98.50 90 PHE A CA 1
ATOM 782 C C . PHE A 1 90 ? -3.605 -0.344 11.461 1.00 98.50 90 PHE A C 1
ATOM 784 O O . PHE A 1 90 ? -4.186 0.216 12.391 1.00 98.50 90 PHE A O 1
ATOM 791 N N . VAL A 1 91 ? -4.242 -0.946 10.450 1.00 98.31 91 VAL A N 1
ATOM 792 C CA . VAL A 1 91 ? -5.705 -1.061 10.345 1.00 98.31 91 VAL A CA 1
ATOM 793 C C . VAL A 1 91 ? -6.278 -1.860 11.517 1.00 98.31 91 VAL A C 1
ATOM 795 O O . VAL A 1 91 ? -7.314 -1.488 12.060 1.00 98.31 91 VAL A O 1
ATOM 798 N N . PHE A 1 92 ? -5.596 -2.926 11.945 1.00 98.25 92 PHE A N 1
ATOM 799 C CA . PHE A 1 92 ? -6.038 -3.782 13.052 1.00 98.25 92 PHE A CA 1
ATOM 800 C C . PHE A 1 92 ? -5.503 -3.369 14.431 1.00 98.25 92 PHE A C 1
ATOM 802 O O . PHE A 1 92 ? -5.839 -4.002 15.431 1.00 98.25 92 PHE A O 1
ATOM 809 N N . GLY A 1 93 ? -4.717 -2.295 14.518 1.00 98.38 93 GLY A N 1
ATOM 810 C CA . GLY A 1 93 ? -4.338 -1.710 15.803 1.00 98.38 93 GLY A CA 1
ATOM 811 C C . GLY A 1 93 ? -3.188 -2.396 16.532 1.00 98.38 93 GLY A C 1
ATOM 812 O O . GLY A 1 93 ? -3.089 -2.235 17.748 1.00 98.38 93 GLY A O 1
ATOM 813 N N . LEU A 1 94 ? -2.295 -3.120 15.845 1.00 98.12 94 LEU A N 1
ATOM 814 C CA . LEU A 1 94 ? -1.101 -3.679 16.497 1.00 98.12 94 LEU A CA 1
ATOM 815 C C . LEU A 1 94 ? -0.241 -2.605 17.189 1.00 98.12 94 LEU A C 1
ATOM 817 O O . LEU A 1 94 ? 0.163 -2.856 18.328 1.00 98.12 94 LEU A O 1
ATOM 821 N N . PRO A 1 95 ? -0.034 -1.396 16.619 1.00 98.44 95 PRO A N 1
ATOM 822 C CA . PRO A 1 95 ? 0.663 -0.320 17.327 1.00 98.44 95 PRO A CA 1
ATOM 823 C C . PRO A 1 95 ? -0.017 0.130 18.626 1.00 98.44 95 PRO A C 1
ATOM 825 O O . PRO A 1 95 ? 0.660 0.564 19.552 1.00 98.44 95 PRO A O 1
ATOM 828 N N . LEU A 1 96 ? -1.343 0.006 18.730 1.00 98.44 96 LEU A N 1
ATOM 829 C CA . LEU A 1 96 ? -2.085 0.326 19.955 1.00 98.44 96 LEU A CA 1
ATOM 830 C C . LEU A 1 96 ? -2.024 -0.810 20.982 1.00 98.44 96 LEU A C 1
ATOM 832 O O . LEU A 1 96 ? -2.021 -0.551 22.184 1.00 98.44 96 LEU A O 1
ATOM 836 N N . LEU A 1 97 ? -1.986 -2.061 20.514 1.00 98.31 97 LEU A N 1
ATOM 837 C CA . LEU A 1 97 ? -1.919 -3.251 21.362 1.00 98.31 97 LEU A CA 1
ATOM 838 C C . LEU A 1 97 ? -0.523 -3.453 21.971 1.00 98.31 97 LEU A C 1
ATOM 840 O O . LEU A 1 97 ? -0.415 -3.844 23.132 1.00 98.31 97 LEU A O 1
ATOM 844 N N . TYR A 1 98 ? 0.532 -3.151 21.210 1.00 97.81 98 TYR A N 1
ATOM 845 C CA . TYR A 1 98 ? 1.933 -3.322 21.611 1.00 97.81 98 TYR A CA 1
ATOM 846 C C . TYR A 1 98 ? 2.739 -2.019 21.452 1.00 97.81 98 TYR A C 1
ATOM 848 O O . TYR A 1 98 ? 3.724 -1.988 20.712 1.00 97.81 98 TYR A O 1
ATOM 856 N N . PRO A 1 99 ? 2.371 -0.923 22.143 1.00 97.19 99 PRO A N 1
ATOM 857 C CA . PRO A 1 99 ? 2.922 0.412 21.886 1.00 97.19 99 PRO A CA 1
ATOM 858 C C . PRO A 1 99 ? 4.430 0.527 22.137 1.00 97.19 99 PRO A C 1
ATOM 860 O O . PRO A 1 99 ? 5.088 1.360 21.529 1.00 97.19 99 PRO A O 1
ATOM 863 N N . SER A 1 100 ? 5.008 -0.323 22.990 1.00 97.50 100 SER A N 1
ATOM 864 C CA . SER A 1 100 ? 6.458 -0.357 23.225 1.00 97.50 100 SER A CA 1
ATOM 865 C C . SER A 1 100 ? 7.268 -0.862 22.030 1.00 97.50 100 SER A C 1
ATOM 867 O O . SER A 1 100 ? 8.486 -0.714 22.022 1.00 97.50 100 SER A O 1
ATOM 869 N N . GLU A 1 101 ? 6.621 -1.505 21.057 1.00 97.12 101 GLU A N 1
ATOM 870 C CA . GLU A 1 101 ? 7.289 -2.065 19.885 1.00 97.12 101 GLU A CA 1
ATOM 871 C C . GLU A 1 101 ? 7.283 -1.117 18.677 1.00 97.12 101 GLU A C 1
ATOM 873 O O . GLU A 1 101 ? 7.975 -1.402 17.705 1.00 97.12 101 GLU A O 1
ATOM 878 N N . TYR A 1 102 ? 6.533 -0.011 18.728 1.00 98.00 102 TYR A N 1
ATOM 879 C CA . TYR A 1 102 ? 6.319 0.909 17.604 1.00 98.00 102 TYR A CA 1
ATOM 880 C C . TYR A 1 102 ? 6.751 2.337 17.941 1.00 98.00 102 TYR A C 1
ATOM 882 O O . TYR A 1 102 ? 6.875 2.718 19.106 1.00 98.00 102 TYR A O 1
ATOM 890 N N . GLN A 1 103 ? 6.962 3.152 16.907 1.00 98.25 103 GLN A N 1
ATOM 891 C CA . GLN A 1 103 ? 7.240 4.577 17.084 1.00 98.25 103 GLN A CA 1
ATOM 892 C C . GLN A 1 103 ? 5.969 5.351 17.465 1.00 98.25 103 GLN A C 1
ATOM 894 O O . GLN A 1 103 ? 4.852 4.951 17.135 1.00 98.25 103 GLN A O 1
ATOM 899 N N . THR A 1 104 ? 6.123 6.501 18.126 1.00 98.38 104 THR A N 1
ATOM 900 C CA . THR A 1 104 ? 4.985 7.347 18.538 1.00 98.38 104 THR A CA 1
ATOM 901 C C . THR A 1 104 ? 4.110 7.739 17.344 1.00 98.38 104 THR A C 1
ATOM 903 O O . THR A 1 104 ? 2.882 7.725 17.426 1.00 98.38 104 THR A O 1
ATOM 906 N N . GLU A 1 105 ? 4.736 8.042 16.212 1.00 98.44 105 GLU A N 1
ATOM 907 C CA . GLU A 1 105 ? 4.085 8.401 14.956 1.00 98.44 105 GLU A CA 1
ATOM 908 C C . GLU A 1 105 ? 3.269 7.231 14.387 1.00 98.44 105 GLU A C 1
ATOM 910 O O . GLU A 1 105 ? 2.202 7.438 13.815 1.00 98.44 105 GLU A O 1
ATOM 915 N N . GLU A 1 106 ? 3.725 5.993 14.587 1.00 98.62 106 GLU A N 1
ATOM 916 C CA . GLU A 1 106 ? 3.050 4.773 14.134 1.00 98.62 106 GLU A CA 1
ATOM 917 C C . GLU A 1 106 ? 1.814 4.449 14.972 1.00 98.62 106 GLU A C 1
ATOM 919 O O . GLU A 1 106 ? 0.781 4.041 14.434 1.00 98.62 106 GLU A O 1
ATOM 924 N N . ILE A 1 107 ? 1.887 4.704 16.280 1.00 98.75 107 ILE A N 1
ATOM 925 C CA . ILE A 1 107 ? 0.744 4.617 17.195 1.00 98.75 107 ILE A CA 1
ATOM 926 C C . ILE A 1 107 ? -0.337 5.616 16.760 1.00 98.75 107 ILE A C 1
ATOM 928 O O . ILE A 1 107 ? -1.503 5.247 16.598 1.00 98.75 107 ILE A O 1
ATOM 932 N N . GLN A 1 108 ? 0.053 6.868 16.496 1.00 98.69 108 GLN A N 1
ATOM 933 C CA . GLN A 1 108 ? -0.861 7.912 16.019 1.00 98.69 108 GLN A CA 1
ATOM 934 C C . GLN A 1 108 ? -1.446 7.579 14.641 1.00 98.69 108 GLN A C 1
ATOM 936 O O . GLN A 1 108 ? -2.645 7.756 14.411 1.00 98.69 108 GLN A O 1
ATOM 941 N N . LEU A 1 109 ? -0.620 7.066 13.726 1.00 98.62 109 LEU A N 1
ATOM 942 C CA . LEU A 1 109 ? -1.049 6.641 12.397 1.00 98.62 109 LEU A CA 1
ATOM 943 C C . LEU A 1 109 ? -2.075 5.504 12.471 1.00 98.62 109 LEU A C 1
ATOM 945 O O . LEU A 1 109 ? -3.090 5.556 11.774 1.00 98.62 109 LEU A O 1
ATOM 949 N N . SER A 1 110 ? -1.851 4.503 13.326 1.00 98.69 110 SER A N 1
ATOM 950 C CA . SER A 1 110 ? -2.798 3.405 13.541 1.00 98.69 110 SER A CA 1
ATOM 951 C C . SER A 1 110 ? -4.121 3.909 14.114 1.00 98.69 110 SER A C 1
ATOM 953 O O . SER A 1 110 ? -5.178 3.599 13.564 1.00 98.69 110 SER A O 1
ATOM 955 N N . GLN A 1 111 ? -4.077 4.773 15.135 1.00 98.75 111 GLN A N 1
ATOM 956 C CA . GLN A 1 111 ? -5.278 5.388 15.703 1.00 98.75 111 GLN A CA 1
ATOM 957 C C . GLN A 1 111 ? -6.090 6.137 14.637 1.00 98.75 111 GLN A C 1
ATOM 959 O O . GLN A 1 111 ? -7.294 5.912 14.505 1.00 98.75 111 GLN A O 1
ATOM 964 N N . LYS A 1 112 ? -5.425 6.971 13.829 1.00 98.56 112 LYS A N 1
ATOM 965 C CA . LYS A 1 112 ? -6.062 7.715 12.736 1.00 98.56 112 LYS A CA 1
ATOM 966 C C . LYS A 1 112 ? -6.637 6.787 11.665 1.00 98.56 112 LYS A C 1
ATOM 968 O O . LYS A 1 112 ? -7.714 7.048 11.136 1.00 98.56 112 LYS A O 1
ATOM 973 N N . THR A 1 113 ? -5.938 5.704 11.339 1.00 98.50 113 THR A N 1
ATOM 974 C CA . THR A 1 113 ? -6.397 4.724 10.344 1.00 98.50 113 THR A CA 1
ATOM 975 C C . THR A 1 113 ? -7.674 4.032 10.819 1.00 98.50 113 THR A C 1
ATOM 977 O O . THR A 1 113 ? -8.655 3.998 10.081 1.00 98.50 113 THR A O 1
ATOM 980 N N . ILE A 1 114 ? -7.711 3.565 12.070 1.00 98.69 114 ILE A N 1
ATOM 981 C CA . ILE A 1 114 ? -8.907 2.960 12.676 1.00 98.69 114 ILE A CA 1
ATOM 982 C C . ILE A 1 114 ? -10.062 3.963 12.728 1.00 98.69 114 ILE A C 1
ATOM 984 O O . ILE A 1 114 ? -11.210 3.605 12.460 1.00 98.69 114 ILE A O 1
ATOM 988 N N . GLU A 1 115 ? -9.786 5.227 13.045 1.00 98.56 115 GLU A N 1
ATOM 989 C CA . GLU A 1 115 ? -10.800 6.281 13.046 1.00 98.56 115 GLU A CA 1
ATOM 990 C C . GLU A 1 115 ? -11.404 6.492 11.651 1.00 98.56 115 GLU A C 1
ATOM 992 O O . GLU A 1 115 ? -12.629 6.498 11.524 1.00 98.56 115 GLU A O 1
ATOM 997 N N . ILE A 1 116 ? -10.578 6.582 10.602 1.00 98.19 116 ILE A N 1
ATOM 998 C CA . ILE A 1 116 ? -11.038 6.707 9.208 1.00 98.19 116 ILE A CA 1
ATOM 999 C C . ILE A 1 116 ? -11.906 5.505 8.820 1.00 98.19 116 ILE A C 1
ATOM 1001 O O . ILE A 1 116 ? -13.039 5.682 8.373 1.00 98.19 116 ILE A O 1
ATOM 1005 N N . TRP A 1 117 ? -11.409 4.284 9.039 1.00 98.19 117 TRP A N 1
ATOM 1006 C CA . TRP A 1 117 ? -12.123 3.055 8.684 1.00 98.19 117 TRP A CA 1
ATOM 1007 C C . TRP A 1 117 ? -13.441 2.910 9.451 1.00 98.19 117 TRP A C 1
ATOM 1009 O O . TRP A 1 117 ? -14.482 2.620 8.863 1.00 98.19 117 TRP A O 1
ATOM 1019 N N . SER A 1 118 ? -13.430 3.150 10.762 1.00 98.38 118 SER A N 1
ATOM 1020 C CA . SER A 1 118 ? -14.636 3.047 11.589 1.00 98.38 118 SER A CA 1
ATOM 1021 C C . SER A 1 118 ? -15.652 4.154 11.303 1.00 98.38 118 SER A C 1
ATOM 1023 O O . SER A 1 118 ? -16.852 3.909 11.420 1.00 98.38 118 SER A O 1
ATOM 1025 N N . SER A 1 119 ? -15.203 5.348 10.908 1.00 98.31 119 SER A N 1
ATOM 1026 C CA . SER A 1 119 ? -16.088 6.436 10.480 1.00 98.31 119 SER A CA 1
ATOM 1027 C C . SER A 1 119 ? -16.776 6.095 9.164 1.00 98.31 119 SER A C 1
ATOM 1029 O O . SER A 1 119 ? -17.999 6.195 9.091 1.00 98.31 119 SER A O 1
ATOM 1031 N N . PHE A 1 120 ? -16.023 5.588 8.182 1.00 97.88 120 PHE A N 1
ATOM 1032 C CA . PHE A 1 120 ? -16.576 5.133 6.905 1.00 97.88 120 PHE A CA 1
ATOM 1033 C C . PHE A 1 120 ? -17.623 4.027 7.097 1.00 97.88 120 PHE A C 1
ATOM 1035 O O . PHE A 1 120 ? -18.712 4.082 6.537 1.00 97.88 120 PHE A O 1
ATOM 1042 N N . VAL A 1 121 ? -17.356 3.050 7.971 1.00 97.69 121 VAL A N 1
ATOM 1043 C CA . VAL A 1 121 ? -18.328 1.986 8.288 1.00 97.69 121 VAL A CA 1
ATOM 1044 C C . VAL A 1 121 ? -19.621 2.541 8.902 1.00 97.69 121 VAL A C 1
ATOM 1046 O O . VAL A 1 121 ? -20.697 1.995 8.667 1.00 97.69 121 VAL A O 1
ATOM 1049 N N . LYS A 1 122 ? -19.537 3.607 9.705 1.00 98.06 122 LYS A N 1
ATOM 1050 C CA . LYS A 1 122 ? -20.698 4.191 10.395 1.00 98.06 122 LYS A CA 1
ATOM 1051 C C . LYS A 1 122 ? -21.512 5.134 9.514 1.00 98.06 122 LYS A C 1
ATOM 1053 O O . LYS A 1 122 ? -22.725 5.204 9.697 1.00 98.06 122 LYS A O 1
ATOM 1058 N N . ALA A 1 123 ? -20.856 5.894 8.641 1.00 96.94 123 ALA A N 1
ATOM 1059 C CA . ALA A 1 123 ? -21.461 7.049 7.979 1.00 96.94 123 ALA A CA 1
ATOM 1060 C C . ALA A 1 123 ? -21.357 7.043 6.446 1.00 96.94 123 ALA A C 1
ATOM 1062 O O . ALA A 1 123 ? -22.037 7.851 5.812 1.00 96.94 123 ALA A O 1
ATOM 1063 N N . GLY A 1 124 ? -20.576 6.131 5.861 1.00 91.44 124 GLY A N 1
ATOM 1064 C CA . GLY A 1 124 ? -20.192 6.181 4.447 1.00 91.44 124 GLY A CA 1
ATOM 1065 C C . GLY A 1 124 ? -19.237 7.327 4.160 1.00 91.44 124 GLY A C 1
ATOM 1066 O O . GLY A 1 124 ? -19.364 7.882 3.048 1.00 91.44 124 GLY A O 1
#

Secondary structure (DSSP, 8-state):
-HHHHTTSS-HHHHHHHHS-S---TT-HHHHHHHHHHHHHIIIIIHHHHHHHHHHHHTT---------PPPTT--S-GGG-S-TTTTHHHHTTHHHHSGGGS-HHHHHHHHHHHHHHHHHHHH-

Foldseek 3Di:
DCVLCVPPPCSVVLVCVLDPPDDDPPCVLSVVVSVVVSVCCSPPVVVVVVVQVVCVVVVDDGDDDDDQDAFPPDPDDVSCRQDPPSCVCLCVQVCVVCVVVGDPVSNVSSVVNVVVVVCVVVPD

Organism: Nephila pilipes (NCBI:txid299642)

InterPro domains:
  IPR000997 Cholinesterase [PR00878] (38-46)
  IPR000997 Cholinesterase [PR00878] (76-83)
  IPR000997 Cholinesterase [PR00878] (84-96)
  IPR002018 Carboxylesterase, type B [PF00135] (13-124)
  IPR029058 Alpha/Beta hydrolase fold [G3DSA:3.40.50.1820] (1-124)
  IPR029058 Alpha/Beta hydrolase fold [SSF53474] (13-124)
  IPR050654 Acetylcholinesterase-related enzymes [PTHR43918] (11-124)